Protein AF-A0A8T4WZZ9-F1 (afdb_monomer_lite)

Secondary structure (DSSP, 8-state):
--HHHHHHHHHS--SHHHHHTS-HHHHHHHHHHHIIIIIHHHHHHHHHHH---HHHHHHHHHHHHHHHHHHHHHHHHHTT-THHHHHHHHHHHHHHHHSHHHHHHHHHHHHHHHHHHHHHHHHHHH--

Structure (mmCIF, N/CA/C/O backbone):
data_AF-A0A8T4WZZ9-F1
#
_entry.id   AF-A0A8T4WZZ9-F1
#
loop_
_atom_site.group_PDB
_atom_site.id
_atom_site.type_symbol
_atom_site.label_atom_id
_atom_site.label_alt_id
_atom_site.label_comp_id
_atom_site.label_asym_id
_atom_site.label_entity_id
_atom_site.label_seq_id
_atom_site.pdbx_PDB_ins_code
_atom_site.Cartn_x
_atom_site.Cartn_y
_atom_site.Cartn_z
_atom_site.occupancy
_atom_site.B_iso_or_equiv
_atom_site.auth_seq_id
_atom_site.auth_comp_id
_atom_site.auth_asym_id
_atom_site.auth_atom_id
_atom_site.pdbx_PDB_model_num
ATOM 1 N N . GLU A 1 1 ? -23.153 3.790 -8.595 1.00 47.84 1 GLU A N 1
ATOM 2 C CA . GLU A 1 1 ? -22.352 3.804 -7.354 1.00 47.84 1 GLU A CA 1
ATOM 3 C C . GLU A 1 1 ? -21.049 4.575 -7.575 1.00 47.84 1 GLU A C 1
ATOM 5 O O . GLU A 1 1 ? -20.003 3.977 -7.770 1.00 47.84 1 GLU A O 1
ATOM 10 N N . VAL A 1 2 ? -21.114 5.910 -7.615 1.00 48.34 2 VAL A N 1
ATOM 11 C CA . VAL A 1 2 ? -19.925 6.784 -7.762 1.00 48.34 2 VAL A CA 1
ATOM 12 C C . VAL A 1 2 ? -19.426 7.286 -6.390 1.00 48.34 2 VAL A C 1
ATOM 14 O O . VAL A 1 2 ? -18.309 7.776 -6.287 1.00 48.34 2 VAL A O 1
ATOM 17 N N . GLY A 1 3 ? -20.211 7.091 -5.319 1.00 60.69 3 GLY A N 1
ATOM 18 C CA . GLY A 1 3 ? -19.952 7.668 -3.991 1.00 60.69 3 GLY A CA 1
ATOM 19 C C . GLY A 1 3 ? -18.680 7.170 -3.303 1.00 60.69 3 GLY A C 1
ATOM 20 O O . GLY A 1 3 ? -17.920 7.979 -2.800 1.00 60.69 3 GLY A O 1
ATOM 21 N N . VAL A 1 4 ? -18.365 5.871 -3.383 1.00 65.00 4 VAL A N 1
ATOM 22 C CA . VAL A 1 4 ? -17.277 5.272 -2.581 1.00 65.00 4 VAL A CA 1
ATOM 23 C C . VAL A 1 4 ? -15.915 5.932 -2.832 1.00 65.00 4 VAL A C 1
ATOM 25 O O . VAL A 1 4 ? -15.177 6.182 -1.888 1.00 65.00 4 VAL A O 1
ATOM 28 N N . ILE A 1 5 ? -15.573 6.248 -4.085 1.00 65.44 5 ILE A N 1
ATOM 29 C CA . ILE A 1 5 ? -14.290 6.902 -4.404 1.00 65.44 5 ILE A CA 1
ATOM 30 C C . ILE A 1 5 ? -14.277 8.356 -3.910 1.00 65.44 5 ILE A C 1
ATOM 32 O O . ILE A 1 5 ? -13.249 8.843 -3.440 1.00 65.44 5 ILE A O 1
ATOM 36 N N . GLU A 1 6 ? -15.411 9.047 -4.009 1.00 71.94 6 GLU A N 1
ATOM 37 C CA . GLU A 1 6 ? -15.542 10.436 -3.572 1.00 71.94 6 GLU A CA 1
ATOM 38 C C . GLU A 1 6 ? -15.489 10.558 -2.040 1.00 71.94 6 GLU A C 1
ATOM 40 O O . GLU A 1 6 ? -14.884 11.495 -1.519 1.00 71.94 6 GLU A O 1
ATOM 45 N N . ASP A 1 7 ? -16.049 9.577 -1.333 1.00 70.62 7 ASP A N 1
ATOM 46 C CA . ASP A 1 7 ? -16.036 9.484 0.127 1.00 70.62 7 ASP A CA 1
ATOM 47 C C . ASP A 1 7 ? -14.623 9.173 0.644 1.00 70.62 7 ASP A C 1
ATOM 49 O O . ASP A 1 7 ? -14.124 9.859 1.534 1.00 70.62 7 ASP A O 1
ATOM 53 N N . ILE A 1 8 ? -13.899 8.253 -0.007 1.00 68.31 8 ILE A N 1
ATOM 54 C CA . ILE A 1 8 ? -12.480 7.981 0.289 1.00 68.31 8 ILE A CA 1
ATOM 55 C C . ILE A 1 8 ? -11.631 9.239 0.097 1.00 68.31 8 ILE A C 1
ATOM 57 O O . ILE A 1 8 ? -10.758 9.526 0.911 1.00 68.31 8 ILE A O 1
ATOM 61 N N . TYR A 1 9 ? -11.878 10.020 -0.958 1.00 68.19 9 TYR A N 1
ATOM 62 C CA . TYR A 1 9 ? -11.149 11.270 -1.184 1.00 68.19 9 TYR A CA 1
ATOM 63 C C . TYR A 1 9 ? -11.456 12.344 -0.127 1.00 68.19 9 TYR A C 1
ATOM 65 O O . TYR A 1 9 ? -10.634 13.233 0.118 1.00 68.19 9 TYR A O 1
ATOM 73 N N . LYS A 1 10 ? -12.644 12.313 0.481 1.00 70.25 10 LYS A N 1
ATOM 74 C CA . LYS A 1 10 ? -13.035 13.253 1.538 1.00 70.25 10 LYS A CA 1
ATOM 75 C C . LYS A 1 10 ? -12.480 12.843 2.898 1.00 70.25 10 LYS A C 1
ATOM 77 O O . LYS A 1 10 ? -12.029 13.729 3.614 1.00 70.25 10 LYS A O 1
ATOM 82 N N . GLU A 1 11 ? -12.472 11.549 3.200 1.00 74.25 11 GLU A N 1
ATOM 83 C CA . GLU A 1 11 ? -12.133 11.022 4.527 1.00 74.25 11 GLU A CA 1
ATOM 84 C C . GLU A 1 11 ? -10.686 10.531 4.668 1.00 74.25 11 GLU A C 1
ATOM 86 O O . GLU A 1 11 ? -10.191 10.433 5.786 1.00 74.25 11 GLU A O 1
ATOM 91 N N . CYS A 1 12 ? -9.959 10.254 3.577 1.00 74.88 12 CYS A N 1
ATOM 92 C CA . CYS A 1 12 ? -8.532 9.949 3.700 1.00 74.88 12 CYS A CA 1
ATOM 93 C C . CYS A 1 12 ? -7.751 11.184 4.181 1.00 74.88 12 CYS A C 1
ATOM 95 O O . CYS A 1 12 ? -7.935 12.269 3.612 1.00 74.88 12 CYS A O 1
ATOM 97 N N . PRO A 1 13 ? -6.845 11.024 5.163 1.00 79.44 13 PRO A N 1
ATOM 98 C CA . PRO A 1 13 ? -6.090 12.134 5.731 1.00 79.44 13 PRO A CA 1
ATOM 99 C C . PRO A 1 13 ? -5.166 12.740 4.671 1.00 79.44 13 PRO A C 1
ATOM 101 O O . PRO A 1 13 ? -4.444 12.036 3.965 1.00 79.44 13 PRO A O 1
ATOM 104 N N . LYS A 1 14 ? -5.208 14.068 4.531 1.00 77.88 14 LYS A N 1
ATOM 105 C CA . LYS A 1 14 ? -4.542 14.794 3.432 1.00 77.88 14 LYS A CA 1
ATOM 106 C C . LYS A 1 14 ? -3.240 15.436 3.874 1.00 77.88 14 LYS A C 1
ATOM 108 O O . LYS A 1 14 ? -2.426 15.823 3.035 1.00 77.88 14 LYS A O 1
ATOM 113 N N . SER A 1 15 ? -3.063 15.580 5.180 1.00 76.31 15 SER A N 1
ATOM 114 C CA . SER A 1 15 ? -1.927 16.240 5.795 1.00 76.31 15 SER A CA 1
ATOM 115 C C . SER A 1 15 ? -1.341 15.402 6.929 1.00 76.31 15 SER A C 1
ATOM 117 O O . SER A 1 15 ? -1.981 14.499 7.462 1.00 76.31 15 SER A O 1
ATOM 119 N N . ALA A 1 16 ? -0.103 15.721 7.310 1.00 71.25 16 ALA A N 1
ATOM 120 C CA . ALA A 1 16 ? 0.539 15.110 8.471 1.00 71.25 16 ALA A CA 1
ATOM 121 C C . ALA A 1 16 ? -0.226 15.389 9.775 1.00 71.25 16 ALA A C 1
ATOM 123 O O . ALA A 1 16 ? -0.219 14.547 10.661 1.00 71.25 16 ALA A O 1
ATOM 124 N N . MET A 1 17 ? -0.921 16.527 9.860 1.00 71.69 17 MET A N 1
ATOM 125 C CA . MET A 1 17 ? -1.735 16.881 11.025 1.00 71.69 17 MET A CA 1
ATOM 126 C C . MET A 1 17 ? -2.929 15.935 11.182 1.00 71.69 17 MET A C 1
ATOM 128 O O . MET A 1 17 ? -3.198 15.481 12.284 1.00 71.69 17 MET A O 1
ATOM 132 N N . ASP A 1 18 ? -3.575 15.557 10.074 1.00 79.00 18 ASP A N 1
ATOM 133 C CA . ASP A 1 18 ? -4.692 14.600 10.093 1.00 79.00 18 ASP A CA 1
ATOM 134 C C . ASP A 1 18 ? -4.234 13.183 10.496 1.00 79.00 18 ASP A C 1
ATOM 136 O O . ASP A 1 18 ? -5.030 12.373 10.958 1.00 79.00 18 ASP A O 1
ATOM 140 N N . LEU A 1 19 ? -2.947 12.861 10.301 1.00 78.19 19 LEU A N 1
ATOM 141 C CA . LEU A 1 19 ? -2.372 11.573 10.698 1.00 78.19 19 LEU A CA 1
ATOM 142 C C . LEU A 1 19 ? -2.081 11.502 12.202 1.00 78.19 19 LEU A C 1
ATOM 144 O O . LEU A 1 19 ? -2.115 10.407 12.748 1.00 78.19 19 LEU A O 1
ATOM 148 N N . GLU A 1 20 ? -1.794 12.620 12.875 1.00 78.50 20 GLU A N 1
ATOM 149 C CA . GLU A 1 20 ? -1.447 12.629 14.309 1.00 78.50 20 GLU A CA 1
ATOM 150 C C . GLU A 1 20 ? -2.625 12.247 15.216 1.00 78.50 20 GLU A C 1
ATOM 152 O O . GLU A 1 20 ? -2.415 11.753 16.323 1.00 78.50 20 GLU A O 1
ATOM 157 N N . GLU A 1 21 ? -3.854 12.441 14.739 1.00 80.25 21 GLU A N 1
ATOM 158 C CA . GLU A 1 21 ? -5.082 12.119 15.474 1.00 80.25 21 GLU A CA 1
ATOM 159 C C . GLU A 1 21 ? -5.524 10.656 15.291 1.00 80.25 21 GLU A C 1
ATOM 161 O O . GLU A 1 21 ? -6.413 10.185 16.000 1.00 80.25 21 GLU A O 1
ATOM 166 N N . LEU A 1 22 ? -4.898 9.923 14.364 1.00 85.00 22 LEU A N 1
ATOM 167 C CA . LEU A 1 22 ? -5.265 8.549 14.038 1.00 85.00 22 LEU A CA 1
ATOM 168 C C . LEU A 1 22 ? -4.497 7.528 14.887 1.00 85.00 22 LEU A C 1
ATOM 170 O O . LEU A 1 22 ? -3.336 7.737 15.253 1.00 85.00 22 LEU A O 1
ATOM 174 N N . PRO A 1 23 ? -5.097 6.357 15.159 1.00 86.00 23 PRO A N 1
ATOM 175 C CA . PRO A 1 23 ? -4.372 5.272 15.792 1.00 86.00 23 PRO A CA 1
ATOM 176 C C . PRO A 1 23 ? -3.243 4.771 14.878 1.00 86.00 23 PRO A C 1
ATOM 178 O O . PRO A 1 23 ? -3.324 4.806 13.648 1.00 86.00 23 PRO A O 1
ATOM 181 N N . VAL A 1 24 ? -2.174 4.249 15.487 1.00 87.44 24 VAL A N 1
ATOM 182 C CA . VAL A 1 24 ? -0.942 3.855 14.776 1.00 87.44 24 VAL A CA 1
ATOM 183 C C . VAL A 1 24 ? -1.211 2.874 13.629 1.00 87.44 24 VAL A C 1
ATOM 185 O O . VAL A 1 24 ? -0.587 2.973 12.573 1.00 87.44 24 VAL A O 1
ATOM 188 N N . HIS A 1 25 ? -2.149 1.941 13.803 1.00 89.56 25 HIS A N 1
ATOM 189 C CA . HIS A 1 25 ? -2.503 0.980 12.759 1.00 89.56 25 HIS A CA 1
ATOM 190 C C . HIS A 1 25 ? -3.061 1.668 11.502 1.00 89.56 25 HIS A C 1
ATOM 192 O O . HIS A 1 25 ? -2.650 1.338 10.388 1.00 89.56 25 HIS A O 1
ATOM 198 N N . SER A 1 26 ? -3.915 2.674 11.683 1.00 88.12 26 SER A N 1
ATOM 199 C CA . SER A 1 26 ? -4.503 3.475 10.609 1.00 88.12 26 SER A CA 1
ATOM 200 C C . SER A 1 26 ? -3.458 4.335 9.901 1.00 88.12 26 SER A C 1
ATOM 202 O O . SER A 1 26 ? -3.401 4.339 8.670 1.00 88.12 26 SER A O 1
ATOM 204 N N . ILE A 1 27 ? -2.546 4.960 10.655 1.00 91.25 27 ILE A N 1
ATOM 205 C CA . ILE A 1 27 ? -1.410 5.713 10.095 1.00 91.25 27 ILE A CA 1
ATOM 206 C C . ILE A 1 27 ? -0.581 4.824 9.160 1.00 91.25 27 ILE A C 1
ATOM 208 O O . ILE A 1 27 ? -0.269 5.215 8.035 1.00 91.25 27 ILE A O 1
ATOM 212 N N . LEU A 1 28 ? -0.231 3.613 9.601 1.00 93.62 28 LEU A N 1
ATOM 213 C CA . LEU A 1 28 ? 0.597 2.691 8.822 1.00 93.62 28 LEU A CA 1
ATOM 214 C C . LEU A 1 28 ? -0.103 2.210 7.543 1.00 93.62 28 LEU A C 1
ATOM 216 O O . LEU A 1 28 ? 0.536 2.119 6.494 1.00 93.62 28 LEU A O 1
ATOM 220 N N . LEU A 1 29 ? -1.409 1.938 7.598 1.00 93.44 29 LEU A N 1
ATOM 221 C CA . LEU A 1 29 ? -2.188 1.562 6.415 1.00 93.44 29 LEU A CA 1
ATOM 222 C C . LEU A 1 29 ? -2.232 2.690 5.383 1.00 93.44 29 LEU A C 1
ATOM 224 O O . LEU A 1 29 ? -1.990 2.454 4.194 1.00 93.44 29 LEU A O 1
ATOM 228 N N . VAL A 1 30 ? -2.477 3.918 5.839 1.00 93.62 30 VAL A N 1
ATOM 229 C CA . VAL A 1 30 ? -2.524 5.091 4.964 1.00 93.62 30 VAL A CA 1
ATOM 230 C C . VAL A 1 30 ? -1.152 5.396 4.366 1.00 93.62 30 VAL A C 1
ATOM 232 O O . VAL A 1 30 ? -1.039 5.593 3.154 1.00 93.62 30 VAL A O 1
ATOM 235 N N . LEU A 1 31 ? -0.091 5.365 5.177 1.00 93.62 31 LEU A N 1
ATOM 236 C CA . LEU A 1 31 ? 1.280 5.544 4.697 1.00 93.62 31 LEU A CA 1
ATOM 237 C C . LEU A 1 31 ? 1.659 4.477 3.670 1.00 93.62 31 LEU A C 1
ATOM 239 O O . LEU A 1 31 ? 2.230 4.813 2.635 1.00 93.62 31 LEU A O 1
ATOM 243 N N . GLY A 1 32 ? 1.309 3.211 3.907 1.00 94.44 32 GLY A N 1
ATOM 244 C CA . GLY A 1 32 ? 1.516 2.138 2.938 1.00 94.44 32 GLY A CA 1
ATOM 245 C C . GLY A 1 32 ? 0.813 2.417 1.606 1.00 94.44 32 GLY A C 1
ATOM 246 O O . GLY A 1 32 ? 1.437 2.327 0.547 1.00 94.44 32 GLY A O 1
ATOM 247 N N . GLY A 1 33 ? -0.453 2.842 1.652 1.00 94.19 33 GLY A N 1
ATOM 248 C CA . GLY A 1 33 ? -1.218 3.240 0.467 1.00 94.19 33 GLY A CA 1
ATOM 249 C C . GLY A 1 33 ? -0.578 4.404 -0.296 1.00 94.19 33 GLY A C 1
ATOM 250 O O . GLY A 1 33 ? -0.373 4.317 -1.510 1.00 94.19 33 GLY A O 1
ATOM 251 N N . TYR A 1 34 ? -0.187 5.473 0.404 1.00 94.31 34 TYR A N 1
ATOM 252 C CA . TYR A 1 34 ? 0.444 6.638 -0.222 1.00 94.31 34 TYR A CA 1
ATOM 253 C C . TYR A 1 34 ? 1.854 6.371 -0.739 1.00 94.31 34 TYR A C 1
ATOM 255 O O . TYR A 1 34 ? 2.217 6.907 -1.785 1.00 94.31 34 TYR A O 1
ATOM 263 N N . ILE A 1 35 ? 2.640 5.522 -0.077 1.00 94.19 35 ILE A N 1
ATOM 264 C CA . ILE A 1 35 ? 3.937 5.082 -0.598 1.00 94.19 35 ILE A CA 1
ATOM 265 C C . ILE A 1 35 ? 3.726 4.299 -1.895 1.00 94.19 35 ILE A C 1
ATOM 267 O O . ILE A 1 35 ? 4.361 4.618 -2.902 1.00 94.19 35 ILE A O 1
ATOM 271 N N . ALA A 1 36 ? 2.806 3.327 -1.907 1.00 95.50 36 ALA A N 1
ATOM 272 C CA . ALA A 1 36 ? 2.511 2.540 -3.101 1.00 95.50 36 ALA A CA 1
ATOM 273 C C . ALA A 1 36 ? 2.097 3.442 -4.274 1.00 95.50 36 ALA A C 1
ATOM 275 O O . ALA A 1 36 ? 2.681 3.360 -5.353 1.00 95.50 36 ALA A O 1
ATOM 276 N N . ILE A 1 37 ? 1.151 4.359 -4.059 1.00 95.38 37 ILE A N 1
ATOM 277 C CA . ILE A 1 37 ? 0.641 5.232 -5.122 1.00 95.38 37 ILE A CA 1
ATOM 278 C C . ILE A 1 37 ? 1.671 6.301 -5.502 1.00 95.38 37 ILE A C 1
ATOM 280 O O . ILE A 1 37 ? 2.057 6.411 -6.666 1.00 95.38 37 ILE A O 1
ATOM 284 N N . GLY A 1 38 ? 2.124 7.100 -4.538 1.00 92.88 38 GLY A N 1
ATOM 285 C CA . GLY A 1 38 ? 2.966 8.270 -4.775 1.00 92.88 38 GLY A CA 1
ATOM 286 C C . GLY A 1 38 ? 4.363 7.892 -5.252 1.00 92.88 38 GLY A C 1
ATOM 287 O O . GLY A 1 38 ? 4.772 8.272 -6.353 1.00 92.88 38 GLY A O 1
ATOM 288 N N . ILE A 1 39 ? 5.082 7.088 -4.461 1.00 93.62 39 ILE A N 1
ATOM 289 C CA . ILE A 1 39 ? 6.433 6.644 -4.828 1.00 93.62 39 ILE A CA 1
ATOM 290 C C . ILE A 1 39 ? 6.365 5.707 -6.038 1.00 93.62 39 ILE A C 1
ATOM 292 O O . ILE A 1 39 ? 7.230 5.785 -6.910 1.00 93.62 39 ILE A O 1
ATOM 296 N N . GLY A 1 40 ? 5.318 4.882 -6.159 1.00 91.62 40 GLY A N 1
ATOM 297 C CA . GLY A 1 40 ? 5.140 3.994 -7.311 1.00 91.62 40 GLY A CA 1
ATOM 298 C C . GLY A 1 40 ? 4.970 4.765 -8.618 1.00 91.62 40 GLY A C 1
ATOM 299 O O . GLY A 1 40 ? 5.624 4.438 -9.609 1.00 91.62 40 GLY A O 1
ATOM 300 N N . THR A 1 41 ? 4.171 5.835 -8.608 1.00 93.44 41 THR A N 1
ATOM 301 C CA . THR A 1 41 ? 4.009 6.737 -9.761 1.00 93.44 41 THR A CA 1
ATOM 302 C C . THR A 1 41 ? 5.320 7.429 -10.114 1.00 93.44 41 THR A C 1
ATOM 304 O O . THR A 1 41 ? 5.720 7.449 -11.277 1.00 93.44 41 THR A O 1
ATOM 307 N N . PHE A 1 42 ? 6.033 7.962 -9.122 1.00 92.81 42 PHE A N 1
ATOM 308 C CA . PHE A 1 42 ? 7.308 8.634 -9.364 1.00 92.81 42 PHE A CA 1
ATOM 309 C C . PHE A 1 42 ? 8.368 7.680 -9.940 1.00 92.81 42 PHE A C 1
ATOM 311 O O . PHE A 1 42 ? 9.040 8.001 -10.923 1.00 92.81 42 PHE A O 1
ATOM 318 N N . HIS A 1 43 ? 8.471 6.473 -9.378 1.00 92.06 43 HIS A N 1
ATOM 319 C CA . HIS A 1 43 ? 9.377 5.434 -9.858 1.00 92.06 43 HIS A CA 1
ATOM 320 C C . HIS A 1 43 ? 9.047 5.007 -11.294 1.00 92.06 43 HIS A C 1
ATOM 322 O O . HIS A 1 43 ? 9.956 4.831 -12.109 1.00 92.06 43 HIS A O 1
ATOM 328 N N . PHE A 1 44 ? 7.759 4.889 -11.628 1.00 91.94 44 PHE A N 1
ATOM 329 C CA . PHE A 1 44 ? 7.295 4.584 -12.979 1.00 91.94 44 PHE A CA 1
ATOM 330 C C . PHE A 1 44 ? 7.733 5.645 -13.998 1.00 91.94 44 PHE A C 1
ATOM 332 O O . PHE A 1 44 ? 8.332 5.302 -15.020 1.00 91.94 44 PHE A O 1
ATOM 339 N N . LEU A 1 45 ? 7.510 6.928 -13.692 1.00 91.69 45 LEU A N 1
ATOM 340 C CA . LEU A 1 45 ? 7.868 8.041 -14.578 1.00 91.69 45 LEU A CA 1
ATOM 341 C C . LEU A 1 45 ? 9.374 8.098 -14.861 1.00 91.69 45 LEU A C 1
ATOM 343 O O . LEU A 1 45 ? 9.781 8.279 -16.004 1.00 91.69 45 LEU A O 1
ATOM 347 N N . ILE A 1 46 ? 10.215 7.898 -13.843 1.00 90.44 46 ILE A N 1
ATOM 348 C CA . ILE A 1 46 ? 11.673 7.868 -14.038 1.00 90.44 46 ILE A CA 1
ATOM 349 C C . ILE A 1 46 ? 12.089 6.657 -14.874 1.00 90.44 46 ILE A C 1
ATOM 351 O O . ILE A 1 46 ? 12.975 6.761 -15.725 1.00 90.44 46 ILE A O 1
ATOM 355 N N . SER A 1 47 ? 11.476 5.505 -14.616 1.00 88.12 47 SER A N 1
ATOM 356 C CA . SER A 1 47 ? 11.859 4.250 -15.255 1.00 88.12 47 SER A CA 1
ATOM 357 C C . SER A 1 47 ? 11.524 4.253 -16.744 1.00 88.12 47 SER A C 1
ATOM 359 O O . SER A 1 47 ? 12.386 3.901 -17.544 1.00 88.12 47 SER A O 1
ATOM 361 N N . ILE A 1 48 ? 10.341 4.745 -17.132 1.00 87.19 48 ILE A N 1
ATOM 362 C CA . ILE A 1 48 ? 9.909 4.752 -18.538 1.00 87.19 48 ILE A CA 1
ATOM 363 C C . ILE A 1 48 ? 10.725 5.711 -19.416 1.00 87.19 48 ILE A C 1
ATOM 365 O O . ILE A 1 48 ? 10.894 5.454 -20.605 1.00 87.19 48 ILE A O 1
ATOM 369 N N . ILE A 1 49 ? 11.275 6.787 -18.834 1.00 87.31 49 ILE A N 1
ATOM 370 C CA . ILE A 1 49 ? 12.190 7.708 -19.531 1.00 87.31 49 ILE A CA 1
ATOM 371 C C . ILE A 1 49 ? 13.523 7.018 -19.842 1.00 87.31 49 ILE A C 1
ATOM 373 O O . ILE A 1 49 ? 14.147 7.309 -20.860 1.00 87.31 49 ILE A O 1
ATOM 377 N N . LYS A 1 50 ? 13.977 6.115 -18.965 1.00 86.44 50 LYS A N 1
ATOM 378 C CA . LYS A 1 50 ? 15.246 5.401 -19.140 1.00 86.44 50 LYS A CA 1
ATOM 379 C C . LYS A 1 50 ? 15.100 4.217 -20.088 1.00 86.44 50 LYS A C 1
ATOM 381 O O . LYS A 1 50 ? 15.904 4.079 -21.005 1.00 86.44 50 LYS A O 1
ATOM 386 N N . VAL A 1 51 ? 14.113 3.356 -19.843 1.00 84.00 51 VAL A N 1
ATOM 387 C CA . VAL A 1 51 ? 13.872 2.117 -20.593 1.00 84.00 51 VAL A CA 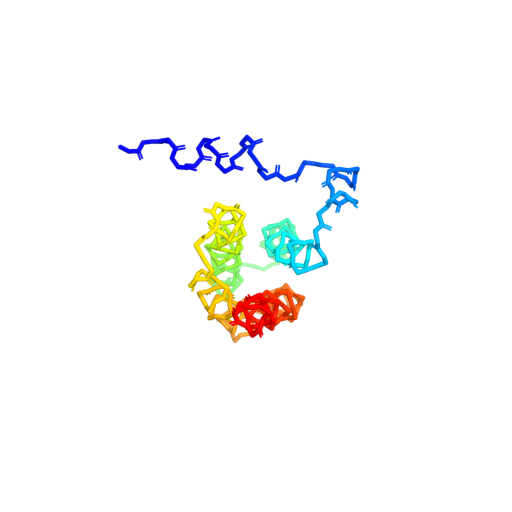1
ATOM 388 C C . VAL A 1 51 ? 12.383 1.784 -20.552 1.00 84.00 51 VAL A C 1
ATOM 390 O O . VAL A 1 51 ? 11.769 1.743 -19.486 1.00 84.00 51 VAL A O 1
ATOM 393 N N . PHE A 1 52 ? 11.805 1.483 -21.714 1.00 83.44 52 PHE A N 1
ATOM 394 C CA . PHE A 1 52 ? 10.454 0.938 -21.782 1.00 83.44 52 PHE A CA 1
ATOM 395 C C . PHE A 1 52 ? 10.480 -0.559 -21.441 1.00 83.44 52 PHE A C 1
ATOM 397 O O . PHE A 1 52 ? 10.864 -1.382 -22.271 1.00 83.44 52 PHE A O 1
ATOM 404 N N . ASP A 1 53 ? 10.083 -0.895 -20.213 1.00 87.00 53 ASP A N 1
ATOM 405 C CA . ASP A 1 53 ? 10.015 -2.267 -19.702 1.00 87.00 53 ASP A CA 1
ATOM 406 C C . ASP A 1 53 ? 8.569 -2.616 -19.276 1.00 87.00 53 ASP A C 1
ATOM 408 O O . ASP A 1 53 ? 8.018 -1.970 -18.376 1.00 87.00 53 ASP A O 1
ATOM 412 N N . PRO A 1 54 ? 7.931 -3.637 -19.882 1.00 89.50 54 PRO A N 1
ATOM 413 C CA . PRO A 1 54 ? 6.608 -4.113 -19.477 1.00 89.50 54 PRO A CA 1
ATOM 414 C C . PRO A 1 54 ? 6.488 -4.481 -17.991 1.00 89.50 54 PRO A C 1
ATOM 416 O O . PRO A 1 54 ? 5.421 -4.288 -17.405 1.00 89.50 54 PRO A O 1
ATOM 419 N N . TYR A 1 55 ? 7.560 -4.963 -17.353 1.00 89.25 55 TYR A N 1
ATOM 420 C CA . TYR A 1 55 ? 7.550 -5.288 -15.923 1.00 89.25 55 TYR A CA 1
ATOM 421 C C . TYR A 1 55 ? 7.382 -4.039 -15.057 1.00 89.25 55 TYR A C 1
ATOM 423 O O . TYR A 1 55 ? 6.667 -4.061 -14.058 1.00 89.25 55 TYR A O 1
ATOM 431 N N . VAL A 1 56 ? 7.963 -2.913 -15.471 1.00 89.56 56 VAL A N 1
ATOM 432 C CA . VAL A 1 56 ? 7.809 -1.625 -14.783 1.00 89.56 56 VAL A CA 1
ATOM 433 C C . VAL A 1 56 ? 6.357 -1.141 -14.847 1.00 89.56 56 VAL A C 1
ATOM 435 O O . VAL A 1 56 ? 5.835 -0.650 -13.845 1.00 89.56 56 VAL A O 1
ATOM 438 N N . ILE A 1 57 ? 5.681 -1.328 -15.988 1.00 92.00 57 ILE A N 1
ATOM 439 C CA . ILE A 1 57 ? 4.246 -1.030 -16.131 1.00 92.00 57 ILE A CA 1
ATOM 440 C C . ILE A 1 57 ? 3.424 -1.936 -15.207 1.00 92.00 57 ILE A C 1
ATOM 442 O O . ILE A 1 57 ? 2.544 -1.454 -14.496 1.00 92.00 57 ILE A O 1
ATOM 446 N N . PHE A 1 58 ? 3.727 -3.235 -15.175 1.00 94.62 58 PHE A N 1
ATOM 447 C CA . PHE A 1 58 ? 3.039 -4.188 -14.303 1.00 94.62 58 PHE A CA 1
ATOM 448 C C . PHE A 1 58 ? 3.190 -3.836 -12.813 1.00 94.62 58 PHE A C 1
ATOM 450 O O . PHE A 1 58 ? 2.196 -3.797 -12.082 1.00 94.62 58 PHE A O 1
ATOM 457 N N . HIS A 1 59 ? 4.406 -3.516 -12.362 1.00 94.50 59 HIS A N 1
ATOM 458 C CA . HIS A 1 59 ? 4.657 -3.083 -10.986 1.00 94.50 59 HIS A CA 1
ATOM 459 C C . HIS A 1 59 ? 3.917 -1.787 -10.656 1.00 94.50 59 HIS A C 1
ATOM 461 O O . HIS A 1 59 ? 3.326 -1.673 -9.585 1.00 94.50 59 HIS A O 1
ATOM 467 N N . PHE A 1 60 ? 3.897 -0.825 -11.581 1.00 94.62 60 PHE A N 1
ATOM 468 C CA . PHE A 1 60 ? 3.152 0.418 -11.410 1.00 94.62 60 PHE A CA 1
ATOM 469 C C . PHE A 1 60 ? 1.650 0.171 -11.235 1.00 94.62 60 PHE A C 1
ATOM 471 O O . PHE A 1 60 ? 1.066 0.645 -10.263 1.00 94.62 60 PHE A O 1
ATOM 478 N N . LEU A 1 61 ? 1.036 -0.619 -12.121 1.00 96.00 61 LEU A N 1
ATOM 479 C CA . LEU A 1 61 ? -0.388 -0.949 -12.024 1.00 96.00 61 LEU A CA 1
ATOM 480 C C . LEU A 1 61 ? -0.712 -1.678 -10.718 1.00 96.00 61 LEU A C 1
ATOM 482 O O . LEU A 1 61 ? -1.698 -1.349 -10.063 1.00 96.00 61 LEU A O 1
ATOM 486 N N . THR A 1 62 ? 0.147 -2.611 -10.307 1.00 95.94 62 THR A N 1
ATOM 487 C CA . THR A 1 62 ? 0.025 -3.313 -9.022 1.00 95.94 62 THR A CA 1
ATOM 488 C C . THR A 1 62 ? 0.048 -2.318 -7.859 1.00 95.94 62 THR A C 1
ATOM 490 O O . THR A 1 62 ? -0.853 -2.320 -7.023 1.00 95.94 62 THR A O 1
ATOM 493 N N . ASN A 1 63 ? 1.024 -1.410 -7.834 1.00 96.12 63 ASN A N 1
ATOM 494 C CA . ASN A 1 63 ? 1.159 -0.415 -6.773 1.00 96.12 63 ASN A CA 1
ATOM 495 C C . ASN A 1 63 ? -0.038 0.542 -6.700 1.00 96.12 63 ASN A C 1
ATOM 497 O O . ASN A 1 63 ? -0.495 0.859 -5.606 1.00 96.12 63 ASN A O 1
ATOM 501 N N . ILE A 1 64 ? -0.594 0.954 -7.843 1.00 96.19 64 ILE A N 1
ATOM 502 C CA . ILE A 1 64 ? -1.806 1.781 -7.879 1.00 96.19 64 ILE A CA 1
ATOM 503 C C . ILE A 1 64 ? -3.006 1.009 -7.329 1.00 96.19 64 ILE A C 1
ATOM 505 O O . ILE A 1 64 ? -3.655 1.473 -6.394 1.00 96.19 64 ILE A O 1
ATOM 509 N N . VAL A 1 65 ? -3.297 -0.173 -7.879 1.00 96.25 65 VAL A N 1
ATOM 510 C CA . VAL A 1 65 ? -4.501 -0.943 -7.530 1.00 96.25 65 VAL A CA 1
ATOM 511 C C . VAL A 1 65 ? -4.501 -1.321 -6.053 1.00 96.25 65 VAL A C 1
ATOM 513 O O . VAL A 1 65 ? -5.473 -1.057 -5.346 1.00 96.25 65 VAL A O 1
ATOM 516 N N . PHE A 1 66 ? -3.407 -1.903 -5.566 1.00 97.06 66 PHE A N 1
ATOM 517 C CA . PHE A 1 66 ? -3.335 -2.347 -4.179 1.00 97.06 66 PHE A CA 1
ATOM 518 C C . PHE A 1 66 ? -3.065 -1.195 -3.210 1.00 97.06 66 PHE A C 1
ATOM 520 O O . PHE A 1 66 ? -3.543 -1.249 -2.082 1.00 97.06 66 PHE A O 1
ATOM 527 N N . GLY A 1 67 ? -2.406 -0.116 -3.645 1.00 95.00 67 GLY A N 1
ATOM 528 C CA . GLY A 1 67 ? -2.288 1.114 -2.862 1.00 95.00 67 GLY A CA 1
ATOM 529 C C . GLY A 1 67 ? -3.649 1.754 -2.579 1.00 95.00 67 GLY A C 1
ATOM 530 O O . GLY A 1 67 ? -3.952 2.066 -1.430 1.00 95.00 67 GLY A O 1
ATOM 531 N N . PHE A 1 68 ? -4.522 1.858 -3.587 1.00 94.56 68 PHE A N 1
ATOM 532 C CA . PHE A 1 68 ? -5.911 2.278 -3.366 1.00 94.56 68 PHE A CA 1
ATOM 533 C C . PHE A 1 68 ? -6.685 1.263 -2.522 1.00 94.56 68 PHE A C 1
ATOM 535 O O . PHE A 1 68 ? -7.466 1.659 -1.661 1.00 94.56 68 PHE A O 1
ATOM 542 N N . GLY A 1 69 ? -6.438 -0.036 -2.715 1.00 94.69 69 GLY A N 1
ATOM 543 C CA . GLY A 1 69 ? -6.999 -1.095 -1.876 1.00 94.69 69 GLY 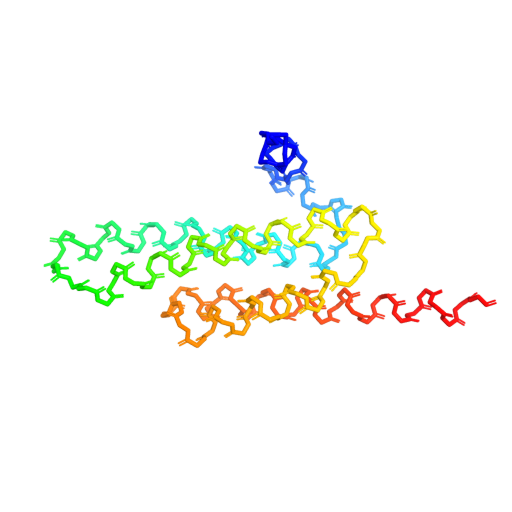A CA 1
ATOM 544 C C . GLY A 1 69 ? -6.683 -0.916 -0.387 1.00 94.69 69 GLY A C 1
ATOM 545 O O . GLY A 1 69 ? -7.567 -1.106 0.450 1.00 94.69 69 GLY A O 1
ATOM 546 N N . LEU A 1 70 ? -5.460 -0.501 -0.045 1.00 95.19 70 LEU A N 1
ATOM 547 C CA . LEU A 1 70 ? -5.074 -0.190 1.334 1.00 95.19 70 LEU A CA 1
ATOM 548 C C . LEU A 1 70 ? -5.842 1.014 1.888 1.00 95.19 70 LEU A C 1
ATOM 550 O O . LEU A 1 70 ? -6.355 0.929 3.000 1.00 95.19 70 LEU A O 1
ATOM 554 N N . LEU A 1 71 ? -5.998 2.087 1.105 1.00 93.81 71 LEU A N 1
ATOM 555 C CA . LEU A 1 71 ? -6.775 3.266 1.514 1.00 93.81 71 LEU A CA 1
ATOM 556 C C . LEU A 1 71 ? -8.267 2.945 1.701 1.00 93.81 71 LEU A C 1
ATOM 558 O O . LEU A 1 71 ? -8.876 3.388 2.670 1.00 93.81 71 LEU A O 1
ATOM 562 N N . ILE A 1 72 ? -8.843 2.118 0.820 1.00 92.56 72 ILE A N 1
ATOM 563 C CA . ILE A 1 72 ? -10.208 1.592 0.980 1.00 92.56 72 ILE A CA 1
ATOM 564 C C . ILE A 1 72 ? -10.311 0.783 2.273 1.00 92.56 72 ILE A C 1
ATOM 566 O O . ILE A 1 72 ? -11.290 0.903 3.003 1.00 92.56 72 ILE A O 1
ATOM 570 N N . SER A 1 73 ? -9.317 -0.061 2.547 1.00 92.12 73 SER A N 1
ATOM 571 C CA . SER A 1 73 ? -9.333 -0.909 3.737 1.00 92.12 73 SER A CA 1
ATOM 572 C C . SER A 1 73 ? -9.257 -0.071 5.008 1.00 92.12 73 SER A C 1
ATOM 574 O O . SER A 1 73 ? -10.044 -0.311 5.913 1.00 92.12 73 SER A O 1
ATOM 576 N N . PHE A 1 74 ? -8.394 0.948 5.042 1.00 91.81 74 PHE A N 1
ATOM 577 C CA . PHE A 1 74 ? -8.353 1.942 6.117 1.00 91.81 74 PHE A CA 1
ATOM 578 C C . PHE A 1 74 ? -9.729 2.584 6.338 1.00 91.81 74 PHE A C 1
ATOM 580 O O . PHE A 1 74 ? -10.285 2.467 7.424 1.00 91.81 74 PHE A O 1
ATOM 587 N N . TYR A 1 75 ? -10.320 3.161 5.288 1.00 89.31 75 TYR A N 1
ATOM 588 C CA . TYR A 1 75 ? -11.637 3.800 5.359 1.00 89.31 75 TYR A CA 1
ATOM 589 C C . TYR A 1 75 ? -12.702 2.870 5.956 1.00 89.31 75 TYR A C 1
ATOM 591 O O . TYR A 1 75 ? -13.516 3.258 6.786 1.00 89.31 75 TYR A O 1
ATOM 599 N N . ARG A 1 76 ? -12.689 1.599 5.550 1.00 89.06 76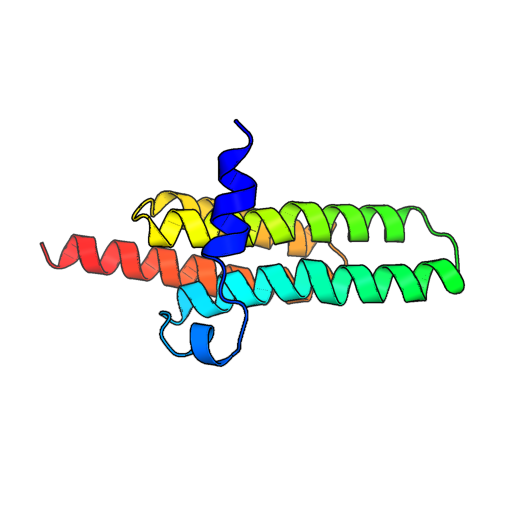 ARG A N 1
ATOM 600 C CA . ARG A 1 76 ? -13.644 0.598 6.030 1.00 89.06 76 ARG A CA 1
ATOM 601 C C . ARG A 1 76 ? -13.394 0.162 7.474 1.00 89.06 76 ARG A C 1
ATOM 603 O O . ARG A 1 76 ? -14.360 -0.177 8.155 1.00 89.06 76 ARG A O 1
ATOM 610 N N . ILE A 1 77 ? -12.142 0.156 7.926 1.00 88.81 77 ILE A N 1
ATOM 611 C CA . ILE A 1 77 ? -11.782 -0.128 9.322 1.00 88.81 77 ILE A CA 1
ATOM 612 C C . ILE A 1 77 ? -12.272 1.008 10.223 1.00 88.81 77 ILE A C 1
ATOM 614 O O . ILE A 1 77 ? -12.930 0.722 11.215 1.00 88.81 77 ILE A O 1
ATOM 618 N N . GLU A 1 78 ? -12.073 2.269 9.829 1.00 84.88 78 GLU A N 1
ATOM 619 C CA . GLU A 1 78 ? -12.585 3.440 10.566 1.00 84.88 78 GLU A CA 1
ATOM 620 C C . GLU A 1 78 ? -14.124 3.454 10.658 1.00 84.88 78 GLU A C 1
ATOM 622 O O . GLU A 1 78 ? -14.697 3.930 11.633 1.00 84.88 78 GLU A O 1
ATOM 627 N N . GLN A 1 79 ? -14.821 2.852 9.687 1.00 84.44 79 GLN A N 1
ATOM 628 C CA . GLN A 1 79 ? -16.273 2.623 9.748 1.00 84.44 79 GLN A CA 1
ATOM 629 C C . GLN A 1 79 ? -16.699 1.460 10.668 1.00 84.44 79 GLN A C 1
ATOM 631 O O . GLN A 1 79 ? -17.875 1.088 10.679 1.00 84.44 79 GLN A O 1
ATOM 636 N N . GLY A 1 80 ? -15.770 0.846 11.403 1.00 81.56 80 GLY A N 1
ATOM 637 C CA . GLY A 1 80 ? -16.027 -0.278 12.306 1.00 81.56 80 GLY A CA 1
ATOM 638 C C . GLY A 1 80 ? -16.138 -1.639 11.610 1.00 81.56 80 GLY A C 1
ATOM 639 O O . GLY A 1 80 ? -16.646 -2.595 12.195 1.00 81.56 80 GLY A O 1
ATOM 640 N N . ILE A 1 81 ? -15.699 -1.771 10.350 1.00 85.00 81 ILE A N 1
ATOM 641 C CA . ILE A 1 81 ? -15.720 -3.050 9.622 1.00 85.00 81 ILE A CA 1
ATOM 642 C C . ILE A 1 81 ? -14.337 -3.710 9.695 1.00 85.00 81 ILE A C 1
ATOM 644 O O . ILE A 1 81 ? -13.601 -3.797 8.712 1.00 85.00 81 ILE A O 1
ATOM 648 N N . GLU A 1 82 ? -14.009 -4.252 10.864 1.00 83.88 82 GLU A N 1
ATOM 649 C CA . GLU A 1 82 ? -12.687 -4.804 11.212 1.00 83.88 82 GLU A CA 1
ATOM 650 C C . GLU A 1 82 ? -12.182 -5.910 10.274 1.00 83.88 82 GLU A C 1
ATOM 652 O O . GLU A 1 82 ? -10.980 -6.088 10.085 1.00 83.88 82 GLU A O 1
ATOM 657 N N . LYS A 1 83 ? -13.087 -6.635 9.599 1.00 88.62 83 LYS A N 1
ATOM 658 C CA . LYS A 1 83 ? -12.729 -7.664 8.600 1.00 88.62 83 LYS A CA 1
ATOM 659 C C . LYS A 1 83 ? -11.834 -7.117 7.483 1.00 88.62 83 LYS A C 1
ATOM 661 O O . LYS A 1 83 ? -11.095 -7.881 6.861 1.00 88.62 83 LYS A O 1
ATOM 666 N N . TRP A 1 84 ? -11.876 -5.808 7.234 1.00 91.19 84 TRP A N 1
ATOM 667 C CA . TRP A 1 84 ? -11.006 -5.148 6.267 1.00 91.19 84 TRP A CA 1
ATOM 668 C C . TRP A 1 84 ? -9.543 -5.062 6.711 1.00 91.19 84 TRP A C 1
ATOM 670 O O . TRP A 1 84 ? -8.684 -4.911 5.849 1.00 91.19 84 TRP A O 1
ATOM 680 N N . ALA A 1 85 ? -9.220 -5.270 7.991 1.00 91.94 85 ALA A N 1
ATOM 681 C CA . ALA A 1 85 ? -7.836 -5.401 8.447 1.00 91.94 85 ALA A CA 1
ATOM 682 C C . ALA A 1 85 ? -7.159 -6.648 7.850 1.00 91.94 85 ALA A C 1
ATOM 684 O O . ALA A 1 85 ? -6.025 -6.586 7.376 1.00 91.94 85 ALA A O 1
ATOM 685 N N . VAL A 1 86 ? -7.888 -7.767 7.751 1.00 93.56 86 VAL A N 1
ATOM 686 C CA . VAL A 1 86 ? -7.407 -8.981 7.067 1.00 93.56 86 VAL A CA 1
ATOM 687 C C . VAL A 1 86 ? -7.214 -8.718 5.573 1.00 93.56 86 VAL A C 1
ATOM 689 O O . VAL A 1 86 ? -6.200 -9.110 4.995 1.00 93.56 86 VAL A O 1
ATOM 692 N N . VAL A 1 87 ? -8.161 -8.012 4.949 1.00 94.88 87 VAL A N 1
ATOM 693 C CA . VAL A 1 87 ? -8.085 -7.628 3.530 1.00 94.88 87 VAL A CA 1
ATOM 694 C C . VAL A 1 87 ? -6.871 -6.729 3.273 1.00 94.88 87 VAL A C 1
ATOM 696 O O . VAL A 1 87 ? -6.120 -6.977 2.329 1.00 94.88 87 VAL A O 1
ATOM 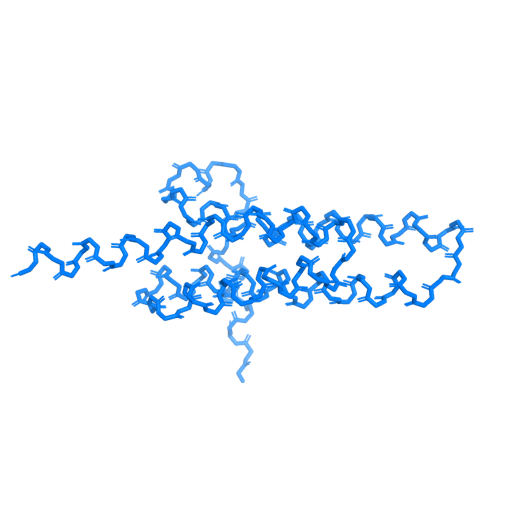699 N N . ALA A 1 88 ? -6.612 -5.755 4.150 1.00 95.69 88 ALA A N 1
ATOM 700 C CA . ALA A 1 88 ? -5.424 -4.911 4.098 1.00 95.69 88 ALA A CA 1
ATOM 701 C C . ALA A 1 88 ? -4.136 -5.739 4.201 1.00 95.69 88 ALA A C 1
ATOM 703 O O . ALA A 1 88 ? -3.191 -5.512 3.444 1.00 95.69 88 ALA A O 1
ATOM 704 N N . GLY A 1 89 ? -4.110 -6.746 5.079 1.00 95.50 89 GLY A N 1
ATOM 705 C CA . GLY A 1 89 ? -3.002 -7.696 5.181 1.00 95.50 89 GLY A CA 1
ATOM 706 C C . GLY A 1 89 ? -2.763 -8.462 3.875 1.00 95.50 89 GLY A C 1
ATOM 707 O O . GLY A 1 89 ? -1.626 -8.567 3.416 1.00 95.50 89 GLY A O 1
ATOM 708 N N . VAL A 1 90 ? -3.828 -8.926 3.215 1.00 97.19 90 VAL A N 1
ATOM 709 C CA . VAL A 1 90 ? -3.732 -9.603 1.909 1.00 97.19 90 VAL A CA 1
ATOM 710 C C . VAL A 1 90 ? -3.204 -8.659 0.826 1.00 97.19 90 VAL A C 1
ATOM 712 O O . VAL A 1 90 ? -2.291 -9.031 0.090 1.00 97.19 90 VAL A O 1
ATOM 715 N N . PHE A 1 91 ? -3.708 -7.425 0.741 1.00 97.44 91 PHE A N 1
ATOM 716 C CA . PHE A 1 91 ? -3.194 -6.427 -0.205 1.00 97.44 91 PHE A CA 1
ATOM 717 C C . PHE A 1 91 ? -1.721 -6.096 0.042 1.00 97.44 91 PHE A C 1
ATOM 719 O O . PHE A 1 91 ? -0.948 -5.984 -0.909 1.00 97.44 91 PHE A O 1
ATOM 726 N N . SER A 1 92 ? -1.315 -6.022 1.308 1.00 96.56 92 SER A N 1
ATOM 727 C CA . SER A 1 92 ? 0.076 -5.805 1.711 1.00 96.56 92 SER A CA 1
ATOM 728 C C . SER A 1 92 ? 0.992 -6.932 1.229 1.00 96.56 92 SER A C 1
ATOM 730 O O . SER A 1 92 ? 2.045 -6.669 0.652 1.00 96.56 92 SER A O 1
ATOM 732 N N . LEU A 1 93 ? 0.575 -8.192 1.385 1.00 97.50 93 LEU A N 1
ATOM 733 C CA . LEU A 1 93 ? 1.322 -9.348 0.877 1.00 97.50 93 LEU A CA 1
ATOM 734 C C . LEU A 1 93 ? 1.442 -9.330 -0.649 1.00 97.50 93 LEU A C 1
ATOM 736 O O . LEU A 1 93 ? 2.512 -9.612 -1.189 1.00 97.50 93 LEU A O 1
ATOM 740 N N . ILE A 1 94 ? 0.368 -8.962 -1.350 1.00 97.31 94 ILE A N 1
ATOM 741 C CA . ILE A 1 94 ? 0.398 -8.853 -2.810 1.00 97.31 94 ILE A CA 1
ATOM 742 C C . ILE A 1 94 ? 1.371 -7.753 -3.254 1.00 97.31 94 ILE A C 1
ATOM 744 O O . ILE A 1 94 ? 2.165 -7.982 -4.167 1.00 97.31 94 ILE A O 1
ATOM 748 N N . LEU A 1 95 ? 1.375 -6.596 -2.586 1.00 96.56 95 LEU A N 1
ATOM 749 C CA . LEU A 1 95 ? 2.339 -5.521 -2.842 1.00 96.56 95 LEU A CA 1
ATOM 750 C C . LEU A 1 95 ? 3.786 -5.984 -2.638 1.00 96.56 95 LEU A C 1
ATOM 752 O O . LEU A 1 95 ? 4.638 -5.670 -3.469 1.00 96.56 95 LEU A O 1
ATOM 756 N N . ILE A 1 96 ? 4.050 -6.781 -1.596 1.00 97.31 96 ILE A N 1
ATOM 757 C CA . ILE A 1 96 ? 5.385 -7.334 -1.326 1.00 97.31 96 ILE A CA 1
ATOM 758 C C . ILE A 1 96 ? 5.861 -8.249 -2.450 1.00 97.31 96 ILE A C 1
ATOM 760 O O . ILE A 1 96 ? 7.016 -8.170 -2.862 1.00 97.31 96 ILE A O 1
ATOM 764 N N . ILE A 1 97 ? 4.979 -9.109 -2.951 1.00 96.62 97 ILE A N 1
ATOM 765 C CA . ILE A 1 97 ? 5.354 -10.134 -3.927 1.00 96.62 97 ILE A CA 1
ATOM 766 C C . ILE A 1 97 ? 5.402 -9.558 -5.349 1.00 96.62 97 ILE A C 1
ATOM 768 O O . ILE A 1 97 ? 6.283 -9.917 -6.128 1.00 96.62 97 ILE A O 1
ATOM 772 N N . LEU A 1 98 ? 4.463 -8.675 -5.703 1.00 96.06 98 LEU A N 1
ATOM 773 C CA . LEU A 1 98 ? 4.221 -8.264 -7.090 1.00 96.06 98 LEU A CA 1
ATOM 774 C C . LEU A 1 98 ? 4.524 -6.789 -7.380 1.00 96.06 98 LEU A C 1
ATOM 776 O O . LEU A 1 98 ? 4.649 -6.423 -8.547 1.00 96.06 98 LEU A O 1
ATOM 780 N N . GLY A 1 99 ? 4.658 -5.923 -6.374 1.00 91.62 99 GLY A N 1
ATOM 781 C CA . GLY A 1 99 ? 4.796 -4.472 -6.575 1.00 91.62 99 GLY A CA 1
ATOM 782 C C . GLY A 1 99 ? 6.234 -3.969 -6.786 1.00 91.62 99 GLY A C 1
ATOM 783 O O . GLY A 1 99 ? 6.474 -2.758 -6.860 1.00 91.62 99 GLY A O 1
ATOM 784 N N . GLY A 1 100 ? 7.204 -4.883 -6.894 1.00 93.19 100 GLY A N 1
ATOM 785 C CA . GLY A 1 100 ? 8.624 -4.552 -7.023 1.00 93.19 100 GLY A CA 1
ATOM 786 C C . GLY A 1 100 ? 9.177 -3.897 -5.754 1.00 93.19 100 GLY A C 1
ATOM 787 O O . GLY A 1 100 ? 8.611 -4.042 -4.674 1.00 93.19 100 GLY A O 1
ATOM 788 N N . ILE A 1 101 ? 10.279 -3.146 -5.865 1.00 93.88 101 ILE A N 1
ATOM 789 C CA . ILE A 1 101 ? 10.928 -2.546 -4.685 1.00 93.88 101 ILE A CA 1
ATOM 790 C C . ILE A 1 101 ? 10.011 -1.562 -3.943 1.00 93.88 101 ILE A C 1
ATOM 792 O O . ILE A 1 101 ? 9.975 -1.553 -2.716 1.00 93.88 101 ILE A O 1
ATOM 796 N N . VAL A 1 102 ? 9.231 -0.765 -4.680 1.00 95.06 102 VAL A N 1
ATOM 797 C CA . VAL A 1 102 ? 8.314 0.212 -4.080 1.00 95.06 102 VAL A CA 1
ATOM 798 C C . VAL A 1 102 ? 7.142 -0.488 -3.399 1.00 95.06 102 VAL A C 1
ATOM 800 O O . VAL A 1 102 ? 6.807 -0.147 -2.267 1.00 95.06 102 VAL A O 1
ATOM 803 N N . GLY A 1 103 ? 6.559 -1.497 -4.052 1.00 95.31 103 GLY A N 1
ATOM 804 C CA . GLY A 1 103 ? 5.487 -2.292 -3.463 1.00 95.31 103 GLY A CA 1
ATOM 805 C C . GLY A 1 103 ? 5.939 -3.073 -2.236 1.00 95.31 103 GLY A C 1
ATOM 806 O O . GLY A 1 103 ? 5.211 -3.117 -1.254 1.00 95.31 103 GLY A O 1
ATOM 807 N N . ALA A 1 104 ? 7.164 -3.600 -2.228 1.00 96.94 104 ALA A N 1
ATOM 808 C CA . ALA A 1 104 ? 7.735 -4.246 -1.050 1.00 96.94 104 ALA A CA 1
ATOM 809 C C . ALA A 1 104 ? 7.827 -3.301 0.148 1.00 96.94 104 ALA A C 1
ATOM 811 O O . ALA A 1 104 ? 7.387 -3.658 1.238 1.00 96.94 104 ALA A O 1
ATOM 812 N N . LEU A 1 105 ? 8.324 -2.079 -0.055 1.00 96.38 105 LEU A N 1
ATOM 813 C CA . LEU A 1 105 ? 8.382 -1.078 1.011 1.00 96.38 105 LEU A CA 1
ATOM 814 C C . LEU A 1 105 ? 6.981 -0.702 1.510 1.00 96.38 105 LEU A C 1
ATOM 816 O O . LEU A 1 105 ? 6.731 -0.742 2.713 1.00 96.38 105 LEU A O 1
ATOM 820 N N . ALA A 1 106 ? 6.062 -0.393 0.593 1.00 95.75 106 ALA A N 1
ATOM 821 C CA . ALA A 1 106 ? 4.678 -0.070 0.927 1.00 95.75 106 ALA A CA 1
ATOM 822 C C . ALA A 1 106 ? 3.983 -1.203 1.694 1.00 95.75 106 ALA A C 1
ATOM 824 O O . ALA A 1 106 ? 3.352 -0.974 2.723 1.00 95.75 106 ALA A O 1
ATOM 825 N N . GLY A 1 107 ? 4.121 -2.432 1.198 1.00 95.00 107 GLY A N 1
ATOM 826 C CA . GLY A 1 107 ? 3.481 -3.610 1.756 1.00 95.00 107 GLY A CA 1
ATOM 827 C C . GLY A 1 107 ? 4.045 -3.994 3.120 1.00 95.00 107 GLY A C 1
ATOM 828 O O . GLY A 1 107 ? 3.277 -4.395 3.982 1.00 95.00 107 GLY A O 1
ATOM 829 N N . ILE A 1 108 ? 5.344 -3.805 3.380 1.00 97.19 108 ILE A N 1
ATOM 830 C CA . ILE A 1 108 ? 5.902 -4.003 4.728 1.00 97.19 108 ILE A CA 1
ATOM 831 C C . ILE A 1 108 ? 5.305 -2.992 5.712 1.00 97.19 108 ILE A C 1
ATOM 833 O O . ILE A 1 108 ? 4.897 -3.372 6.802 1.00 97.19 108 ILE A O 1
ATOM 837 N N . VAL A 1 109 ? 5.210 -1.712 5.352 1.00 96.31 109 VAL A N 1
ATOM 838 C CA . VAL A 1 109 ? 4.591 -0.710 6.239 1.00 96.31 109 VAL A CA 1
ATOM 839 C C . VAL A 1 109 ? 3.125 -1.070 6.510 1.00 96.31 109 VAL A C 1
ATOM 841 O O . VAL A 1 109 ? 2.687 -1.110 7.661 1.00 96.31 109 VAL A O 1
ATOM 844 N N . ALA A 1 110 ? 2.388 -1.418 5.457 1.00 94.94 110 ALA A 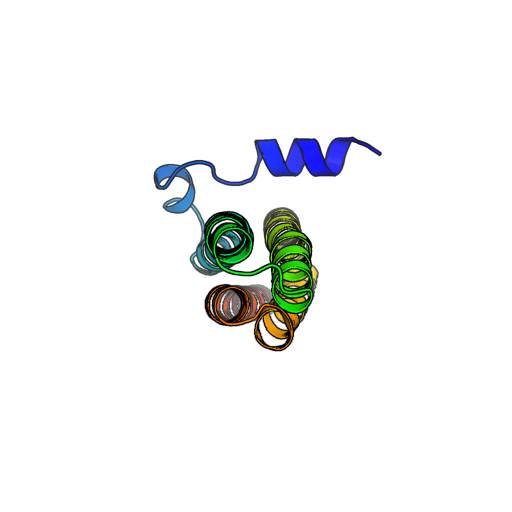N 1
ATOM 845 C CA . ALA A 1 110 ? 0.977 -1.755 5.550 1.00 94.94 110 ALA A CA 1
ATOM 846 C C . ALA A 1 110 ? 0.706 -3.071 6.301 1.00 94.94 110 ALA A C 1
ATOM 848 O O . ALA A 1 110 ? -0.299 -3.157 7.002 1.00 94.94 110 ALA A O 1
ATOM 849 N N . ILE A 1 111 ? 1.594 -4.074 6.233 1.00 96.19 111 ILE A N 1
ATOM 850 C CA . ILE A 1 111 ? 1.392 -5.344 6.949 1.00 96.19 111 ILE A CA 1
ATOM 851 C C . ILE A 1 111 ? 1.488 -5.160 8.464 1.00 96.19 111 ILE A C 1
ATOM 853 O O . ILE A 1 111 ? 0.743 -5.802 9.202 1.00 96.19 111 ILE A O 1
ATOM 857 N N . PHE A 1 112 ? 2.348 -4.248 8.932 1.00 94.81 112 PHE A N 1
ATOM 858 C CA . PHE A 1 112 ? 2.381 -3.863 10.342 1.00 94.81 112 PHE A CA 1
ATOM 859 C C . PHE A 1 112 ? 1.105 -3.119 10.742 1.00 94.81 112 PHE A C 1
ATOM 861 O O . PHE A 1 112 ? 0.540 -3.423 11.788 1.00 94.81 112 PHE A O 1
ATOM 868 N N . GLY A 1 113 ? 0.606 -2.215 9.891 1.00 92.69 113 GLY A N 1
ATOM 869 C CA . GLY A 1 113 ? -0.682 -1.549 10.109 1.00 92.69 113 GLY A CA 1
ATOM 870 C C . GLY A 1 113 ? -1.841 -2.539 10.221 1.00 92.69 113 GLY A C 1
ATOM 871 O O . GLY A 1 113 ? -2.580 -2.524 11.200 1.00 92.69 113 GLY A O 1
ATOM 872 N N . ALA A 1 114 ? -1.945 -3.469 9.273 1.00 92.94 114 ALA A N 1
ATOM 873 C CA . ALA A 1 114 ? -2.955 -4.523 9.277 1.00 92.94 114 ALA A CA 1
ATOM 874 C C . ALA A 1 114 ? -2.842 -5.437 10.507 1.00 92.94 114 ALA A C 1
ATOM 876 O O . ALA A 1 114 ? -3.848 -5.751 11.135 1.00 92.94 114 ALA A O 1
ATOM 877 N N . GLY A 1 115 ? -1.623 -5.845 10.875 1.00 91.75 115 GLY A N 1
ATOM 878 C CA . GLY A 1 115 ? -1.384 -6.679 12.052 1.00 91.75 115 GLY A CA 1
ATOM 879 C C . GLY A 1 115 ? -1.806 -5.991 13.349 1.00 91.75 115 GLY A C 1
ATOM 880 O O . GLY A 1 115 ? -2.473 -6.610 14.173 1.00 91.75 115 GLY A O 1
ATOM 881 N N . LEU A 1 116 ? -1.479 -4.706 13.508 1.00 91.81 116 LEU A N 1
ATOM 882 C CA . LEU A 1 116 ? -1.903 -3.925 14.670 1.00 91.81 116 LEU A CA 1
ATOM 883 C C . LEU A 1 116 ? -3.424 -3.732 14.713 1.00 91.81 116 LEU A C 1
ATOM 885 O O . LEU A 1 116 ? -3.994 -3.869 15.787 1.00 91.81 116 LEU A O 1
ATOM 889 N N . ALA A 1 117 ? -4.075 -3.485 13.571 1.00 89.06 117 ALA A N 1
ATOM 890 C CA . ALA A 1 117 ? -5.535 -3.373 13.494 1.00 89.06 117 ALA A CA 1
ATOM 891 C C . ALA A 1 117 ? -6.241 -4.691 13.870 1.00 89.06 117 ALA A C 1
ATOM 893 O O . ALA A 1 117 ? -7.264 -4.695 14.546 1.00 89.06 117 ALA A O 1
ATOM 894 N N . ILE A 1 118 ? -5.676 -5.833 13.461 1.00 89.81 118 ILE A N 1
ATOM 895 C CA . ILE A 1 118 ? -6.181 -7.151 13.864 1.00 89.81 118 ILE A CA 1
ATOM 896 C C . ILE A 1 118 ? -6.012 -7.342 15.376 1.00 89.81 118 ILE A C 1
ATOM 898 O O . ILE A 1 118 ? -6.939 -7.781 16.050 1.00 89.81 118 ILE A O 1
ATOM 902 N N . LEU A 1 119 ? -4.846 -7.007 15.929 1.00 88.06 119 LEU A N 1
ATOM 903 C CA . LEU A 1 119 ? -4.602 -7.145 17.366 1.00 88.06 119 LEU A CA 1
ATOM 904 C C . LEU A 1 119 ? -5.533 -6.257 18.199 1.00 88.06 119 LEU A C 1
ATOM 906 O O . LEU A 1 119 ? -6.070 -6.742 19.189 1.00 88.06 119 LEU A O 1
ATOM 910 N N . SER A 1 120 ? -5.774 -5.011 17.779 1.00 82.94 120 SER A N 1
ATOM 911 C CA . SER A 1 120 ? -6.696 -4.114 18.486 1.00 82.94 120 SER A CA 1
ATOM 912 C C . SER A 1 120 ? -8.138 -4.619 18.460 1.00 82.94 120 SER A C 1
ATOM 914 O O . SER A 1 120 ? -8.811 -4.535 19.480 1.00 82.94 120 SER A O 1
ATOM 916 N N . SER A 1 121 ? -8.589 -5.222 17.351 1.00 79.00 121 SER A N 1
ATOM 917 C CA . SER A 1 121 ? -9.934 -5.821 17.289 1.00 79.00 121 SER A CA 1
ATOM 918 C C . SER A 1 121 ? -10.118 -6.974 18.281 1.00 79.00 121 SER A C 1
ATOM 920 O O . SER A 1 121 ? -11.184 -7.145 18.868 1.00 79.00 121 SER A O 1
ATOM 922 N N . PHE A 1 122 ? -9.064 -7.762 18.530 1.00 74.31 122 PHE A N 1
ATOM 923 C CA . PHE A 1 122 ? -9.135 -8.826 19.529 1.00 74.31 122 PHE A CA 1
ATOM 924 C C . PHE A 1 122 ? -9.214 -8.273 20.951 1.00 74.31 122 PHE A C 1
ATOM 926 O O . PHE A 1 122 ? -9.997 -8.800 21.736 1.00 74.31 122 PHE A O 1
ATOM 933 N N . ASP A 1 123 ? -8.451 -7.227 21.272 1.00 67.31 123 ASP A N 1
ATOM 934 C CA . ASP A 1 123 ? -8.419 -6.632 22.616 1.00 67.31 123 ASP A CA 1
ATOM 935 C C . ASP A 1 123 ? -9.802 -6.089 23.024 1.00 67.31 123 ASP A C 1
ATOM 937 O O . ASP A 1 123 ? -10.318 -6.444 24.082 1.00 67.31 123 ASP A O 1
ATOM 941 N N . GLU A 1 124 ? -10.488 -5.372 22.124 1.00 60.19 124 GLU A N 1
ATOM 942 C CA . GLU A 1 124 ? -11.863 -4.890 22.354 1.00 60.19 124 GLU A CA 1
ATOM 943 C C . GLU A 1 124 ? -12.877 -6.028 22.564 1.00 60.19 124 GLU A C 1
ATOM 945 O O . GLU A 1 124 ? -13.875 -5.864 23.266 1.00 60.19 124 GLU A O 1
ATOM 950 N N . THR A 1 125 ? -12.623 -7.212 21.995 1.00 57.66 125 THR A N 1
ATOM 951 C CA . THR A 1 125 ? -13.510 -8.371 22.168 1.00 57.66 125 THR A CA 1
ATOM 952 C C . THR A 1 125 ? -13.339 -9.042 23.539 1.0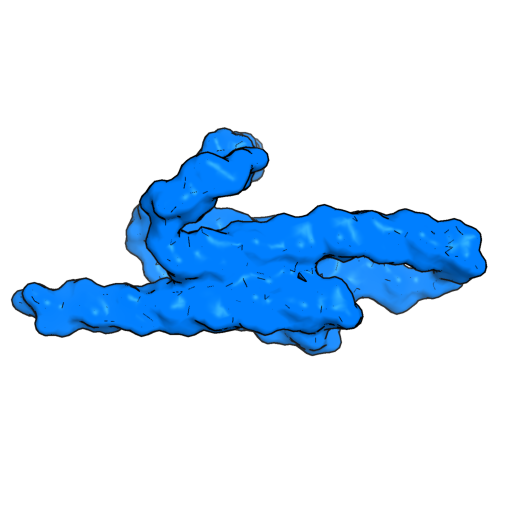0 57.66 125 THR A C 1
ATOM 954 O O . THR A 1 125 ? -14.265 -9.703 24.006 1.00 57.66 125 THR A O 1
ATOM 957 N N . PHE A 1 126 ? -12.170 -8.911 24.178 1.00 50.88 126 PHE A N 1
ATOM 958 C CA . PHE A 1 126 ? -11.869 -9.520 25.483 1.00 50.88 126 PHE A CA 1
ATOM 959 C C . PHE A 1 126 ? -12.197 -8.614 26.679 1.00 50.88 126 PHE A C 1
ATOM 961 O O . PHE A 1 126 ? -12.281 -9.115 27.800 1.00 50.88 126 PHE A O 1
ATOM 968 N N . GLU A 1 127 ? -12.400 -7.313 26.457 1.00 50.56 127 GLU A N 1
ATOM 969 C CA . GLU A 1 127 ? -12.841 -6.363 27.490 1.00 50.56 127 GLU A CA 1
ATOM 970 C C . GLU A 1 127 ? -14.377 -6.302 27.684 1.00 50.56 127 GLU A C 1
ATOM 972 O O . GLU A 1 127 ? -14.853 -5.551 28.541 1.00 50.56 127 GLU A O 1
ATOM 977 N N . MET A 1 128 ? -15.157 -7.108 26.944 1.00 43.88 128 MET A N 1
ATOM 978 C CA . MET A 1 128 ? -16.612 -7.304 27.127 1.00 43.88 128 MET A CA 1
ATOM 979 C C . MET A 1 128 ? -16.955 -8.535 27.975 1.00 43.88 128 MET A C 1
ATOM 981 O O . MET A 1 128 ? -17.992 -8.477 28.679 1.00 43.88 128 MET A O 1
#

Radius of gyration: 15.12 Å; chains: 1; bounding box: 38×27×49 Å

Sequence (128 aa):
EVGVIEDIYKECPKSAMDLEELPVHSILLVLGGYIAIGIGTFHFLISIIKVFDPYVIFHFLTNIVFGFGLLISFYRIEQGIEKWAVVAGVFSLILIILGGIVGALAGIVAIFGAGLAILSSFDETFEM

pLDDT: mean 86.72, std 12.0, range [43.88, 97.5]

Foldseek 3Di:
DPVLVVVLVVPQDDDPVSLVPDDLLLSLLLQLLCLLQVVLVVQLVVVVVVPDDPLSVQLSVLSNVLSVLSSSLSVCVVVVNLVSLVVQLVSLVSLCVRNPPSSVVSSVSSNVSSVVSNVVVVVVVVVD